Protein AF-W5SC18-F1 (afdb_monomer_lite)

Foldseek 3Di:
DVPLVVVLVVVVVVLVVVQPDADQQDALQVLLVSLQVLLVSLVVSLVSLVVCCVVPNPDPVSVVVSVCCSVVPSVVSSVVSNVSSVVSDDGDGNNPDDPDDPVQDPDPDPVSPPDD

pLDDT: mean 78.05, std 14.37, range [41.81, 95.0]

InterPro domains:
  IPR000680 Borrelia lipoprotein [PF00921] (5-96)

Sequence (116 aa):
MGKGFLDVFTSLSDMVSGAFGIKADTKKSDIGKYFTDIETTMNTVKKKLQEEVTKNGNYSKLKTVVDKFITNTLDKIAEGAKTAASGATGDDKIGGAPYCWSDCCTGRNSKCQRTC

Structure (mmCIF, N/CA/C/O backbone):
data_AF-W5SC18-F1
#
_entry.id   AF-W5SC18-F1
#
loop_
_atom_site.group_PDB
_atom_site.id
_atom_site.type_symbol
_atom_site.label_atom_id
_atom_site.label_alt_id
_atom_site.label_comp_id
_atom_site.label_asym_id
_atom_site.label_entity_id
_atom_site.label_seq_id
_atom_site.pdbx_PDB_ins_code
_atom_site.Cartn_x
_atom_site.Cartn_y
_atom_site.Cartn_z
_atom_site.occupancy
_atom_site.B_iso_or_equiv
_atom_site.auth_seq_id
_atom_site.auth_comp_id
_atom_site.auth_asym_id
_atom_site.auth_atom_id
_atom_site.pdbx_PDB_model_num
ATOM 1 N N . MET A 1 1 ? -24.004 4.461 12.286 1.00 60.41 1 MET A N 1
ATOM 2 C CA . MET A 1 1 ? -22.778 3.631 12.337 1.00 60.41 1 MET A CA 1
ATOM 3 C C . MET A 1 1 ? -22.237 3.225 10.960 1.00 60.41 1 MET A C 1
ATOM 5 O O . MET A 1 1 ? -21.029 3.103 10.847 1.00 60.41 1 MET A O 1
ATOM 9 N N . GLY A 1 2 ? -23.059 3.050 9.911 1.00 68.44 2 GLY A N 1
ATOM 10 C CA . GLY A 1 2 ? -22.577 2.521 8.618 1.00 68.44 2 GLY A CA 1
ATOM 11 C C . GLY A 1 2 ? -21.957 3.517 7.626 1.00 68.44 2 GLY A C 1
ATOM 12 O O . GLY A 1 2 ? -21.159 3.101 6.799 1.00 68.44 2 GLY A O 1
ATOM 13 N N . LYS A 1 3 ? -22.283 4.818 7.694 1.00 80.06 3 LYS A N 1
ATOM 14 C CA . LYS A 1 3 ? -21.884 5.778 6.646 1.00 80.06 3 LYS A CA 1
ATOM 15 C C . LYS A 1 3 ? -20.366 5.998 6.559 1.00 80.06 3 LYS A C 1
ATOM 17 O O . LYS A 1 3 ? -19.829 5.958 5.465 1.00 80.06 3 LYS A O 1
ATOM 22 N N . GLY A 1 4 ? -19.675 6.144 7.695 1.00 81.31 4 GLY A N 1
ATOM 23 C CA . GLY A 1 4 ? -18.216 6.323 7.716 1.00 81.31 4 GLY A CA 1
ATOM 24 C C . GLY A 1 4 ? -17.452 5.103 7.190 1.00 81.31 4 GLY A C 1
ATOM 25 O O . GLY A 1 4 ? -16.541 5.244 6.383 1.00 81.31 4 GLY A O 1
ATOM 26 N N . PHE A 1 5 ? -17.887 3.891 7.553 1.00 81.12 5 PHE A N 1
ATOM 27 C CA . PHE A 1 5 ? -17.324 2.654 7.000 1.00 81.12 5 PHE A CA 1
ATOM 28 C C . PHE A 1 5 ? -17.560 2.528 5.490 1.00 81.12 5 PHE A C 1
ATOM 30 O O . PHE A 1 5 ? -16.648 2.144 4.762 1.00 81.12 5 PHE A O 1
ATOM 37 N N . LEU A 1 6 ? -18.761 2.860 5.013 1.00 86.56 6 LEU A N 1
ATOM 38 C CA . LEU A 1 6 ? -19.106 2.783 3.593 1.00 86.56 6 LEU A CA 1
ATOM 39 C C . LEU A 1 6 ? -18.291 3.798 2.774 1.00 86.56 6 LEU A C 1
ATOM 41 O O . LEU A 1 6 ? -17.731 3.423 1.750 1.00 86.56 6 LEU A O 1
ATOM 45 N N . ASP A 1 7 ? -18.106 5.022 3.282 1.00 86.44 7 ASP A N 1
ATOM 46 C CA . ASP A 1 7 ? -17.268 6.052 2.648 1.00 86.44 7 ASP A CA 1
ATOM 47 C C . ASP A 1 7 ? -15.796 5.586 2.496 1.00 86.44 7 ASP A C 1
ATOM 49 O O . ASP A 1 7 ? -15.146 5.865 1.482 1.00 86.44 7 ASP A O 1
ATOM 53 N N . VAL A 1 8 ? -15.267 4.822 3.463 1.00 83.19 8 VAL A N 1
ATOM 54 C CA . VAL A 1 8 ? -13.921 4.220 3.380 1.00 83.19 8 VAL A CA 1
ATOM 55 C C . VAL A 1 8 ? -13.841 3.141 2.294 1.00 83.19 8 VAL A C 1
ATOM 57 O O . VAL A 1 8 ? -12.871 3.119 1.535 1.00 83.19 8 VAL A O 1
ATOM 60 N N . PHE A 1 9 ? -14.846 2.268 2.193 1.00 84.62 9 PHE A N 1
ATOM 61 C CA . PHE A 1 9 ? -14.881 1.213 1.174 1.00 84.62 9 PHE A CA 1
ATOM 62 C C . PHE A 1 9 ? -15.073 1.766 -0.242 1.00 84.62 9 PHE A C 1
ATOM 64 O O . PHE A 1 9 ? -14.391 1.306 -1.154 1.00 84.62 9 PHE A O 1
ATOM 71 N N . THR A 1 10 ? -15.920 2.781 -0.424 1.00 86.12 10 THR A N 1
ATOM 72 C CA . THR A 1 10 ? -16.089 3.456 -1.721 1.00 86.12 10 THR A CA 1
ATOM 73 C C . THR A 1 10 ? -14.791 4.134 -2.167 1.00 86.12 10 THR A C 1
ATOM 75 O O . THR A 1 10 ? -14.363 3.977 -3.306 1.00 86.12 10 THR A O 1
ATOM 78 N N . SER A 1 11 ? -14.091 4.809 -1.244 1.00 80.44 11 SER A N 1
ATOM 79 C CA . SER A 1 11 ? -12.787 5.423 -1.549 1.00 80.44 11 SER A CA 1
ATOM 80 C C . SER A 1 11 ? -11.754 4.386 -2.008 1.00 80.44 11 SER A C 1
ATOM 82 O O . SER A 1 11 ? -10.934 4.656 -2.882 1.00 80.44 11 SER A O 1
ATOM 84 N N . LEU A 1 12 ? -11.785 3.191 -1.408 1.00 81.88 12 LEU A N 1
ATOM 85 C CA . LEU A 1 12 ? -10.919 2.082 -1.795 1.00 81.88 12 LEU A CA 1
ATOM 86 C C . LEU A 1 12 ? -11.285 1.540 -3.187 1.00 81.88 12 LEU A C 1
ATOM 88 O O . LEU A 1 12 ? -10.386 1.331 -4.001 1.00 81.88 12 LEU A O 1
ATOM 92 N N . SER A 1 13 ? -12.573 1.323 -3.478 1.00 82.31 13 SER A N 1
ATOM 93 C CA . SER A 1 13 ? -13.015 0.780 -4.771 1.00 82.31 13 SER A CA 1
ATOM 94 C C . SER A 1 13 ? -12.707 1.709 -5.940 1.00 82.31 13 SER A C 1
ATOM 96 O O . SER A 1 13 ? -12.230 1.238 -6.974 1.00 82.31 13 SER A O 1
ATOM 98 N N . ASP A 1 14 ? -12.912 3.016 -5.766 1.00 81.00 14 ASP A N 1
ATOM 99 C CA . ASP A 1 14 ? -12.642 4.002 -6.815 1.00 81.00 14 ASP A CA 1
ATOM 100 C C . ASP A 1 14 ? -11.158 3.981 -7.203 1.00 81.00 14 ASP A C 1
ATOM 102 O O . ASP A 1 14 ? -10.816 3.950 -8.387 1.00 81.00 14 ASP A O 1
ATOM 106 N N . MET A 1 15 ? -10.262 3.866 -6.219 1.00 72.62 15 MET A N 1
ATOM 107 C CA . MET A 1 15 ? -8.829 3.789 -6.489 1.00 72.62 15 MET A CA 1
ATOM 108 C C . MET A 1 15 ? -8.416 2.478 -7.177 1.00 72.62 15 MET A C 1
ATOM 110 O O . MET A 1 15 ? -7.627 2.508 -8.119 1.00 72.62 15 MET A O 1
ATOM 114 N N . VAL A 1 16 ? -8.955 1.330 -6.746 1.00 73.38 16 VAL A N 1
ATOM 115 C CA . VAL A 1 16 ? -8.663 0.023 -7.374 1.00 73.38 16 VAL A CA 1
ATOM 116 C C . VAL A 1 16 ? -9.168 -0.033 -8.823 1.00 73.38 16 VAL A C 1
ATOM 118 O O . VAL A 1 16 ? -8.622 -0.768 -9.644 1.00 73.38 16 VAL A O 1
ATOM 121 N N . SER A 1 17 ? -10.185 0.758 -9.168 1.00 71.06 17 SER A N 1
ATOM 122 C CA . SER A 1 17 ? -10.697 0.837 -10.538 1.00 71.06 17 SER A CA 1
ATOM 123 C C . SER A 1 17 ? -9.848 1.723 -11.464 1.00 71.06 17 SER A C 1
ATOM 125 O O . SER A 1 17 ? -9.691 1.398 -12.639 1.00 71.06 17 SER A O 1
ATOM 127 N N . GLY A 1 18 ? -9.204 2.776 -10.944 1.00 67.12 18 GLY A N 1
ATOM 128 C CA . GLY A 1 18 ? -8.329 3.685 -11.712 1.00 67.12 18 GLY A CA 1
ATOM 129 C C . GLY A 1 18 ? -6.981 3.089 -12.149 1.00 67.12 18 GLY A C 1
ATOM 130 O O . GLY A 1 18 ? -6.124 3.779 -12.691 1.00 67.12 18 GLY A O 1
ATOM 131 N N . ALA A 1 19 ? -6.791 1.803 -11.889 1.00 62.09 19 ALA A N 1
ATOM 132 C CA . ALA A 1 19 ? -5.506 1.155 -11.691 1.00 62.09 19 ALA A CA 1
ATOM 133 C C . ALA A 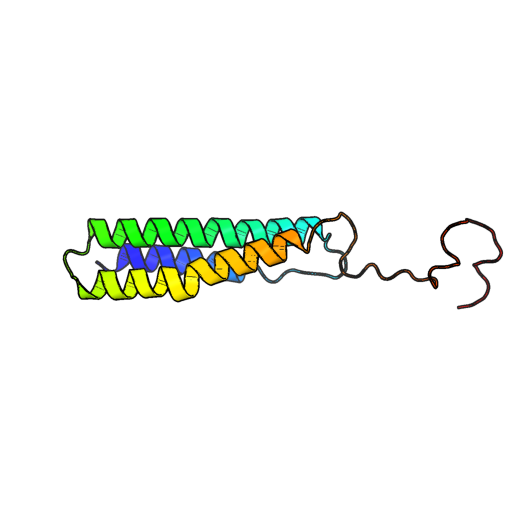1 19 ? -5.072 0.267 -12.882 1.00 62.09 19 ALA A C 1
ATOM 135 O O . ALA A 1 19 ? -3.898 -0.065 -13.056 1.00 62.09 19 ALA A O 1
ATOM 136 N N . PHE A 1 20 ? -6.017 -0.085 -13.758 1.00 61.19 20 PHE A N 1
ATOM 137 C CA . PHE A 1 20 ? -5.797 -0.952 -14.917 1.00 61.19 20 PHE A CA 1
ATOM 138 C C . PHE A 1 20 ? -5.556 -0.135 -16.197 1.00 61.19 20 PHE A C 1
ATOM 140 O O . PHE A 1 20 ? -6.452 0.051 -17.016 1.00 61.19 20 PHE A O 1
ATOM 147 N N . GLY A 1 21 ? -4.326 0.360 -16.374 1.00 67.69 21 GLY A N 1
ATOM 148 C CA . GLY A 1 21 ? -3.927 1.160 -17.546 1.00 67.69 21 GLY A CA 1
ATOM 149 C C . GLY A 1 21 ? -2.517 0.888 -18.085 1.00 67.69 21 GLY A C 1
ATOM 150 O O . GLY A 1 21 ? -2.003 1.689 -18.865 1.00 67.69 21 GLY A O 1
ATOM 151 N N . ILE A 1 22 ? -1.871 -0.208 -17.671 1.00 74.31 22 ILE A N 1
ATOM 152 C CA . ILE A 1 22 ? -0.482 -0.517 -18.046 1.00 74.31 22 ILE A CA 1
ATOM 153 C C . ILE A 1 22 ? -0.416 -0.923 -19.527 1.00 74.31 22 ILE A C 1
ATOM 155 O O . ILE A 1 22 ? -1.030 -1.908 -19.938 1.00 74.31 22 ILE A O 1
ATOM 159 N N . LYS A 1 23 ? 0.349 -0.173 -20.328 1.00 77.12 23 LYS A N 1
ATOM 160 C CA . LYS A 1 23 ? 0.652 -0.468 -21.739 1.00 77.12 23 LYS A CA 1
ATOM 161 C C . LYS A 1 23 ? 2.144 -0.777 -21.888 1.00 77.12 23 LYS A C 1
ATOM 163 O O . LYS A 1 23 ? 2.945 -0.426 -21.029 1.00 77.12 23 LYS A O 1
ATOM 168 N N . ALA A 1 24 ? 2.540 -1.389 -23.004 1.00 76.00 24 ALA A N 1
ATOM 169 C CA . ALA A 1 24 ? 3.948 -1.698 -23.281 1.00 76.00 24 ALA A CA 1
ATOM 170 C C . ALA A 1 24 ? 4.855 -0.450 -23.267 1.00 76.00 24 ALA A C 1
ATOM 172 O O . ALA A 1 24 ? 6.019 -0.542 -22.883 1.00 76.00 24 ALA A O 1
ATOM 173 N N . ASP A 1 25 ? 4.307 0.710 -23.643 1.00 78.06 25 ASP A N 1
ATOM 174 C CA . ASP A 1 25 ? 5.002 2.000 -23.653 1.00 78.06 25 ASP A CA 1
ATOM 175 C C . ASP A 1 25 ? 5.079 2.698 -22.289 1.00 78.06 25 ASP A C 1
ATOM 177 O O . ASP A 1 25 ? 5.750 3.724 -22.177 1.00 78.06 25 ASP A O 1
ATOM 181 N N . THR A 1 26 ? 4.404 2.174 -21.261 1.00 82.81 26 THR A N 1
ATOM 182 C CA . THR A 1 26 ? 4.459 2.732 -19.908 1.00 82.81 26 THR A CA 1
ATOM 183 C C . THR A 1 26 ? 5.870 2.568 -19.344 1.00 82.81 26 THR A C 1
ATOM 185 O O . THR A 1 26 ? 6.479 1.497 -19.466 1.00 82.81 26 THR A O 1
ATOM 188 N N . LYS A 1 27 ? 6.402 3.630 -18.732 1.00 84.94 27 LYS A N 1
ATOM 189 C CA . LYS A 1 27 ? 7.713 3.586 -18.082 1.00 84.94 27 LYS A CA 1
ATOM 190 C C . LYS A 1 27 ? 7.638 2.751 -16.810 1.00 84.94 27 LYS A C 1
ATOM 192 O O . LYS A 1 27 ? 6.639 2.795 -16.091 1.00 84.94 27 LYS A O 1
ATOM 197 N N . LYS A 1 28 ? 8.718 2.037 -16.491 1.00 84.00 28 LYS A N 1
ATOM 198 C CA . LYS A 1 28 ? 8.852 1.324 -15.211 1.00 84.00 28 LYS A CA 1
ATOM 199 C C . LYS A 1 28 ? 8.632 2.268 -14.021 1.00 84.00 28 LYS A C 1
ATOM 201 O O . LYS A 1 28 ? 7.880 1.916 -13.121 1.00 84.00 28 LYS A O 1
ATOM 206 N N . SER A 1 29 ? 9.167 3.487 -14.069 1.00 85.00 29 SER A N 1
ATOM 207 C CA . SER A 1 29 ? 8.997 4.508 -13.028 1.00 85.00 29 SER A CA 1
ATOM 208 C C . SER A 1 29 ? 7.537 4.904 -12.778 1.00 85.00 29 SER A C 1
ATOM 210 O O . SER A 1 29 ? 7.144 5.064 -11.622 1.00 85.00 29 SER A O 1
ATOM 212 N N . ASP A 1 30 ? 6.706 4.983 -13.821 1.00 87.06 30 ASP A N 1
ATOM 213 C CA . ASP A 1 30 ? 5.269 5.262 -13.678 1.00 87.06 30 ASP A CA 1
ATOM 214 C C . ASP A 1 30 ? 4.546 4.114 -12.951 1.00 87.06 30 ASP A C 1
ATOM 216 O O . ASP A 1 30 ? 3.646 4.341 -12.142 1.00 87.06 30 ASP A O 1
ATOM 220 N N . ILE A 1 31 ? 4.984 2.875 -13.178 1.00 85.69 31 ILE A N 1
ATOM 221 C CA . ILE A 1 31 ? 4.449 1.682 -12.508 1.00 85.69 31 ILE A CA 1
ATOM 222 C C . ILE A 1 31 ? 4.936 1.596 -11.063 1.00 85.69 31 ILE A C 1
ATOM 224 O O . ILE A 1 31 ? 4.158 1.263 -10.170 1.00 85.69 31 ILE A O 1
ATOM 228 N N . GLY A 1 32 ? 6.197 1.949 -10.808 1.00 88.50 32 GLY A N 1
ATOM 229 C CA . GLY A 1 32 ? 6.725 2.071 -9.453 1.00 88.50 32 GLY A CA 1
ATOM 230 C C . GLY A 1 32 ? 5.948 3.098 -8.629 1.00 88.50 32 GLY A C 1
ATOM 231 O O . GLY A 1 32 ? 5.573 2.831 -7.484 1.00 88.50 32 GLY A O 1
ATOM 232 N N . LYS A 1 33 ? 5.620 4.242 -9.238 1.00 87.88 33 LYS A N 1
ATOM 233 C CA . LYS A 1 33 ? 4.786 5.279 -8.621 1.00 87.88 33 LYS A CA 1
ATOM 234 C C . LYS A 1 33 ? 3.372 4.776 -8.334 1.00 87.88 33 LYS A C 1
ATOM 236 O O . LYS A 1 33 ? 2.891 4.923 -7.218 1.00 87.88 33 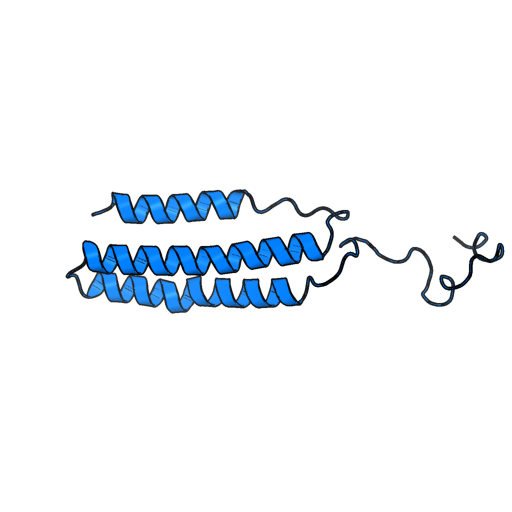LYS A O 1
ATOM 241 N N . TYR A 1 34 ? 2.767 4.079 -9.288 1.00 86.94 34 TYR A N 1
ATOM 242 C CA . TYR A 1 34 ? 1.457 3.458 -9.117 1.00 86.94 34 TYR A CA 1
ATOM 243 C C . TYR A 1 34 ? 1.401 2.482 -7.923 1.00 86.94 34 TYR A C 1
ATOM 245 O O . TYR A 1 34 ? 0.493 2.553 -7.095 1.00 86.94 34 TYR A O 1
ATOM 253 N N . PHE A 1 35 ? 2.398 1.607 -7.769 1.00 88.44 35 PHE A N 1
ATOM 254 C CA . PHE A 1 35 ? 2.468 0.719 -6.605 1.00 88.44 35 PHE A CA 1
ATOM 255 C C . PHE A 1 35 ? 2.732 1.473 -5.289 1.00 88.44 35 PHE A C 1
ATOM 257 O O . PHE A 1 35 ? 2.214 1.087 -4.241 1.00 88.44 35 PHE A O 1
ATOM 264 N N . THR A 1 36 ? 3.462 2.587 -5.336 1.00 90.00 36 THR A N 1
ATOM 265 C CA . THR A 1 36 ? 3.663 3.467 -4.170 1.00 90.00 36 THR A CA 1
ATOM 266 C C . THR A 1 36 ? 2.352 4.141 -3.736 1.00 90.00 36 THR A C 1
ATOM 268 O O . THR A 1 36 ? 2.067 4.269 -2.540 1.00 90.00 36 THR A O 1
ATOM 271 N N . ASP A 1 37 ? 1.507 4.521 -4.695 1.00 88.31 37 ASP A N 1
ATOM 272 C CA . ASP A 1 37 ? 0.184 5.090 -4.428 1.00 88.31 37 ASP A CA 1
ATOM 273 C C . ASP A 1 37 ? -0.759 4.047 -3.794 1.00 88.31 37 ASP A C 1
ATOM 275 O O . ASP A 1 37 ? -1.518 4.370 -2.871 1.00 88.31 37 ASP A O 1
ATOM 279 N N . ILE 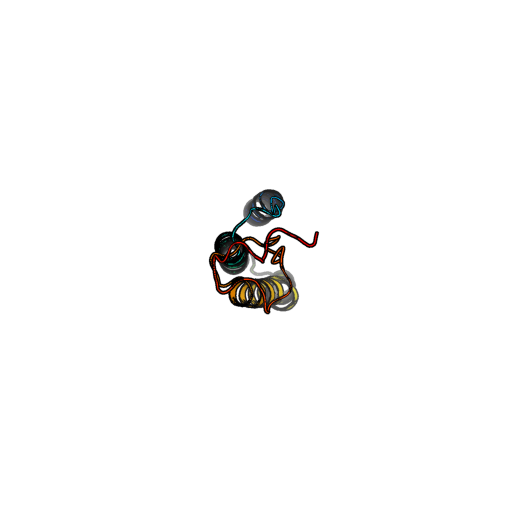A 1 38 ? -0.662 2.774 -4.206 1.00 87.94 38 ILE A N 1
ATOM 280 C CA . ILE A 1 38 ? -1.382 1.663 -3.559 1.00 87.94 38 ILE A CA 1
ATOM 281 C C . ILE A 1 38 ? -0.958 1.520 -2.092 1.00 87.94 38 ILE A C 1
ATOM 283 O O . ILE A 1 38 ? -1.829 1.474 -1.218 1.00 87.94 38 ILE A O 1
ATOM 287 N N . GLU A 1 39 ? 0.349 1.472 -1.805 1.00 90.12 39 GLU A N 1
ATOM 288 C CA . GLU A 1 39 ? 0.872 1.396 -0.429 1.00 90.12 39 GLU A CA 1
ATOM 289 C C . GLU A 1 39 ? 0.320 2.548 0.428 1.00 90.12 39 GLU A C 1
ATOM 291 O O . GLU A 1 39 ? -0.230 2.336 1.516 1.00 90.12 39 GLU A O 1
ATOM 296 N N . THR A 1 40 ? 0.414 3.774 -0.089 1.00 90.19 40 THR A N 1
ATOM 297 C CA . THR A 1 40 ? -0.044 4.993 0.593 1.00 90.19 40 THR A CA 1
ATOM 298 C C . THR A 1 40 ? -1.533 4.930 0.927 1.00 90.19 40 THR A C 1
ATOM 300 O O . THR A 1 40 ? -1.963 5.297 2.030 1.00 90.19 40 THR A O 1
ATOM 303 N N . THR A 1 41 ? -2.343 4.416 0.009 1.00 87.19 41 THR A N 1
ATOM 304 C CA . THR A 1 41 ? -3.783 4.314 0.233 1.00 87.19 41 THR A CA 1
ATOM 305 C C . THR A 1 41 ? -4.152 3.201 1.195 1.00 87.19 41 THR A C 1
ATOM 307 O O . THR A 1 41 ? -5.013 3.433 2.045 1.00 87.19 41 THR A O 1
ATOM 310 N N . MET A 1 42 ? -3.494 2.037 1.155 1.00 88.38 42 MET A N 1
ATOM 311 C CA . MET A 1 42 ? -3.729 0.993 2.163 1.00 88.38 42 MET A CA 1
ATOM 312 C C . MET A 1 42 ? -3.457 1.522 3.577 1.00 88.38 42 MET A C 1
ATOM 314 O O . MET A 1 42 ? -4.263 1.310 4.487 1.00 88.38 42 MET A O 1
ATOM 318 N N . ASN A 1 43 ? -2.387 2.304 3.745 1.00 90.44 43 ASN A N 1
ATOM 319 C CA . ASN A 1 43 ? -2.067 2.970 5.008 1.00 90.44 43 ASN A CA 1
ATOM 320 C C . ASN A 1 43 ? -3.128 4.010 5.412 1.00 90.44 43 ASN A C 1
ATOM 322 O O . ASN A 1 43 ? -3.514 4.101 6.581 1.00 90.44 43 ASN A O 1
ATOM 326 N N . THR A 1 44 ? -3.657 4.762 4.445 1.00 89.88 44 THR A N 1
ATOM 327 C CA . THR A 1 44 ? -4.728 5.742 4.684 1.00 89.88 44 THR A CA 1
ATOM 328 C C . THR A 1 44 ? -6.036 5.062 5.099 1.00 89.88 44 THR A C 1
ATOM 330 O O . THR A 1 44 ? -6.678 5.489 6.060 1.00 89.88 44 THR A O 1
ATOM 333 N N . VAL A 1 45 ? -6.425 3.979 4.423 1.00 89.19 45 VAL A N 1
ATOM 334 C CA . VAL A 1 45 ? -7.621 3.181 4.738 1.00 89.19 45 VAL A CA 1
ATOM 335 C C . VAL A 1 45 ? -7.491 2.537 6.117 1.00 89.19 45 VAL A C 1
ATOM 337 O O . VAL A 1 45 ? -8.427 2.625 6.912 1.00 89.19 45 VAL A O 1
ATOM 340 N N . LYS A 1 46 ? -6.319 1.977 6.444 1.00 90.31 46 LYS A N 1
ATOM 341 C CA . LYS A 1 46 ? -5.997 1.456 7.781 1.00 90.31 46 LYS A CA 1
ATOM 342 C C . LYS A 1 46 ? -6.240 2.506 8.864 1.00 90.31 46 LYS A C 1
ATOM 344 O O . LYS A 1 46 ? -6.964 2.234 9.822 1.00 90.31 46 LYS A O 1
ATOM 349 N N . LYS A 1 47 ? -5.702 3.717 8.687 1.00 90.38 47 LYS A N 1
ATOM 350 C CA . LYS A 1 47 ? -5.888 4.819 9.640 1.00 90.38 47 LYS A CA 1
ATOM 351 C C . LYS A 1 47 ? -7.365 5.202 9.787 1.00 90.38 47 LYS A C 1
ATOM 353 O O . LYS A 1 47 ? -7.860 5.289 10.908 1.00 90.38 47 LYS A O 1
ATOM 358 N N . LYS A 1 48 ? -8.093 5.361 8.675 1.00 88.81 48 LYS A N 1
ATOM 359 C CA . LYS A 1 48 ? -9.529 5.696 8.699 1.00 88.81 48 LYS A CA 1
ATOM 360 C C . LYS A 1 48 ? -10.368 4.618 9.393 1.00 88.81 48 LYS A C 1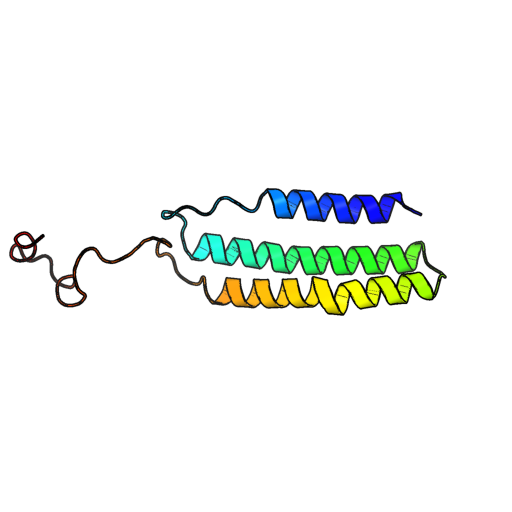
ATOM 362 O O . LYS A 1 48 ? -11.226 4.952 10.200 1.00 88.81 48 LYS A O 1
ATOM 367 N N . LEU A 1 49 ? -10.099 3.336 9.142 1.00 87.94 49 LEU A N 1
ATOM 368 C CA . LEU A 1 49 ? -10.776 2.223 9.820 1.00 87.94 49 LEU A CA 1
ATOM 369 C C . LEU A 1 49 ? -10.558 2.258 11.337 1.00 87.94 49 LEU A C 1
ATOM 371 O O . LEU A 1 49 ? -11.510 2.089 12.096 1.00 87.94 49 LEU A O 1
ATOM 375 N N . GLN A 1 50 ? -9.327 2.512 11.786 1.00 86.88 50 GLN A N 1
ATOM 376 C CA . GLN A 1 50 ? -9.011 2.626 13.214 1.00 86.88 50 GLN A CA 1
ATOM 377 C C . GLN A 1 50 ? -9.710 3.827 13.866 1.00 86.88 50 GLN A C 1
ATOM 379 O O . GLN A 1 50 ? -10.232 3.712 14.980 1.00 86.88 50 GLN A O 1
ATOM 384 N N . GLU A 1 51 ? -9.770 4.965 13.172 1.00 87.06 51 GLU A N 1
ATOM 385 C CA . GLU A 1 51 ? -10.512 6.142 13.629 1.00 87.06 51 GLU A CA 1
ATOM 386 C C . GLU A 1 51 ? -12.015 5.859 13.741 1.00 87.06 51 GLU A C 1
ATOM 388 O O . GLU A 1 51 ? -12.618 6.190 14.761 1.00 87.06 51 GLU A O 1
ATOM 393 N N . GLU A 1 52 ? -12.618 5.209 12.744 1.00 83.12 52 GLU A N 1
ATOM 394 C CA . GLU A 1 52 ? -14.043 4.859 12.763 1.00 83.12 52 GLU A CA 1
ATOM 395 C C . GLU A 1 52 ? -14.376 3.850 13.870 1.00 83.12 52 GLU A C 1
ATOM 397 O O . GLU A 1 52 ? -15.387 4.005 14.557 1.00 83.12 52 GLU A O 1
ATOM 402 N N . VAL A 1 53 ? -13.514 2.855 14.114 1.00 83.38 53 VAL A N 1
ATOM 403 C CA . VAL A 1 53 ? -13.666 1.935 15.257 1.00 83.38 53 VAL A CA 1
ATOM 404 C C . VAL A 1 53 ? -13.591 2.690 16.582 1.00 83.38 53 VAL A C 1
ATOM 406 O O . VAL A 1 53 ? -14.385 2.418 17.476 1.00 83.38 53 VAL A O 1
ATOM 409 N N . THR A 1 54 ? -12.690 3.663 16.710 1.00 82.31 54 THR A N 1
ATOM 410 C CA . THR A 1 54 ? -12.537 4.446 17.947 1.00 82.31 54 THR A CA 1
ATOM 411 C C . THR A 1 54 ? -13.721 5.393 18.175 1.00 82.31 54 THR A C 1
ATOM 413 O O . THR A 1 54 ? -14.182 5.534 19.305 1.00 82.31 54 THR A O 1
ATOM 416 N N . LYS A 1 55 ? -14.250 6.012 17.109 1.00 79.44 55 LYS A N 1
ATOM 417 C CA . LYS A 1 55 ? -15.386 6.952 17.165 1.00 79.44 55 LYS A CA 1
ATOM 418 C C . LYS A 1 55 ? -16.735 6.256 17.376 1.00 79.44 55 LYS A C 1
ATOM 420 O O . LYS A 1 55 ? -17.565 6.766 18.121 1.00 79.44 55 LYS A O 1
ATOM 425 N N . ASN A 1 56 ? -16.965 5.108 16.730 1.00 70.62 56 ASN A N 1
ATOM 426 C CA . ASN A 1 56 ? -18.270 4.429 16.722 1.00 70.62 56 ASN A CA 1
ATOM 427 C C . ASN A 1 56 ? -18.318 3.126 17.536 1.00 70.62 56 ASN A C 1
ATOM 429 O O . ASN A 1 56 ? -19.401 2.569 17.720 1.00 70.62 56 ASN A O 1
ATOM 433 N N . GLY A 1 57 ? -17.184 2.576 17.964 1.00 61.91 57 GLY A N 1
ATOM 434 C CA . GLY A 1 57 ? -17.090 1.175 18.362 1.00 61.91 57 GLY A CA 1
ATOM 435 C C . GLY A 1 57 ? -16.609 0.965 19.788 1.00 61.91 57 GLY A C 1
ATOM 436 O O . GLY A 1 57 ? -15.458 0.611 20.003 1.00 61.91 57 GLY A O 1
ATOM 437 N N . ASN A 1 58 ? -17.530 0.995 20.754 1.00 61.31 58 ASN A N 1
ATOM 438 C CA . ASN A 1 58 ? -17.328 0.313 22.040 1.00 61.31 58 ASN A CA 1
ATOM 439 C C . ASN A 1 58 ? -17.758 -1.174 21.969 1.00 61.31 58 ASN A C 1
ATOM 441 O O . ASN A 1 58 ? -18.300 -1.732 22.918 1.00 61.31 58 ASN A O 1
ATOM 445 N N . TYR A 1 59 ? -17.571 -1.820 20.809 1.00 66.75 59 TYR A N 1
ATOM 446 C CA . TYR A 1 59 ? -17.952 -3.212 20.555 1.00 66.75 59 TYR A CA 1
ATOM 447 C C . TYR A 1 59 ? -16.705 -4.047 20.268 1.00 66.75 59 TYR A C 1
ATOM 449 O O . TYR A 1 59 ? -16.165 -4.031 19.162 1.00 66.75 59 TYR A O 1
ATOM 457 N N . SER A 1 60 ? -16.280 -4.821 21.268 1.00 74.81 60 SER A N 1
ATOM 458 C CA . SER A 1 60 ? -15.085 -5.680 21.228 1.00 74.81 60 SER A CA 1
ATOM 459 C C . SER A 1 60 ? -14.969 -6.525 19.943 1.00 74.81 60 SER A C 1
ATOM 461 O O . SER A 1 60 ? -13.898 -6.589 19.348 1.00 74.81 60 SER A O 1
ATOM 463 N N . LYS A 1 61 ? -16.084 -7.077 19.438 1.00 80.31 61 LYS A N 1
ATOM 464 C CA . LYS A 1 61 ? -16.110 -7.905 18.215 1.00 80.31 61 LYS A CA 1
ATOM 465 C C . LYS A 1 61 ? -15.730 -7.140 16.941 1.00 80.31 61 LYS A C 1
ATOM 467 O O . LYS A 1 61 ? -15.034 -7.687 16.092 1.00 80.31 61 LYS A O 1
ATOM 472 N N . LEU A 1 62 ? -16.176 -5.890 16.798 1.00 82.19 62 LEU A N 1
ATOM 473 C CA . LEU A 1 62 ? -15.884 -5.063 15.620 1.00 82.19 62 LEU A CA 1
ATOM 474 C C . LEU A 1 62 ? -14.402 -4.706 15.557 1.00 82.19 62 LEU A C 1
ATOM 476 O O . LEU A 1 62 ? -13.795 -4.807 14.494 1.00 82.19 62 LEU A O 1
ATOM 480 N N . LYS A 1 63 ? -13.811 -4.371 16.707 1.00 83.44 63 LYS A N 1
ATOM 481 C CA . LYS A 1 63 ? -12.376 -4.108 16.814 1.00 83.44 63 LYS A CA 1
ATOM 482 C C . LYS A 1 63 ? -11.555 -5.315 16.364 1.00 83.44 63 LYS A C 1
ATOM 484 O O . LYS A 1 63 ? -10.704 -5.171 15.498 1.00 83.44 63 LYS A O 1
ATOM 489 N N . THR A 1 64 ? -11.881 -6.515 16.850 1.00 88.25 64 THR A N 1
ATOM 490 C CA . THR A 1 64 ? -11.181 -7.743 16.440 1.00 88.25 64 THR A CA 1
ATOM 491 C C . THR A 1 64 ? -11.281 -8.009 14.937 1.00 88.25 64 THR A C 1
ATOM 493 O O . THR A 1 64 ? -10.294 -8.407 14.325 1.00 88.25 64 THR A O 1
ATOM 496 N N . VAL A 1 65 ? -12.451 -7.795 14.324 1.00 89.06 65 VAL A N 1
ATOM 497 C CA . VAL A 1 65 ? -12.627 -7.991 12.873 1.00 89.06 65 VAL A CA 1
ATOM 498 C C . VAL A 1 65 ? -11.819 -6.967 12.076 1.00 89.06 65 VAL A C 1
ATOM 500 O O . VAL A 1 65 ? -11.153 -7.347 11.115 1.00 89.06 65 VAL A O 1
ATOM 503 N N . VAL A 1 66 ? -11.838 -5.696 12.486 1.00 88.56 66 VAL A N 1
ATOM 504 C CA . VAL A 1 66 ? -11.087 -4.627 11.813 1.00 88.56 66 VAL A CA 1
ATOM 505 C C . VAL A 1 66 ? -9.582 -4.822 11.970 1.00 88.56 66 VAL A C 1
ATOM 507 O O . VAL A 1 66 ? -8.871 -4.762 10.972 1.00 88.56 66 VAL A O 1
ATOM 510 N N . ASP A 1 67 ? -9.098 -5.151 13.166 1.00 89.62 67 ASP A N 1
ATOM 511 C CA . ASP A 1 67 ? -7.681 -5.454 13.397 1.00 89.62 67 ASP A CA 1
ATOM 512 C C . ASP A 1 67 ? -7.242 -6.661 12.555 1.00 89.62 67 ASP A C 1
ATOM 514 O O . ASP A 1 67 ? -6.216 -6.618 11.875 1.00 89.62 67 ASP A O 1
ATOM 518 N N . LYS A 1 68 ? -8.065 -7.719 12.502 1.00 93.31 68 LYS A N 1
ATOM 519 C CA . LYS A 1 68 ? -7.791 -8.896 11.668 1.00 93.31 68 LYS A CA 1
ATOM 520 C C . LYS A 1 68 ? -7.741 -8.547 10.179 1.00 93.31 68 LYS A C 1
ATOM 522 O O . LYS A 1 68 ? -6.894 -9.099 9.477 1.00 93.31 68 LYS A O 1
ATOM 527 N N . PHE A 1 69 ? -8.628 -7.675 9.704 1.00 90.88 69 PHE A N 1
ATOM 528 C CA . PHE A 1 69 ? -8.649 -7.204 8.318 1.00 90.88 69 PHE A CA 1
ATOM 529 C C . PHE A 1 69 ? -7.422 -6.344 7.991 1.00 90.88 69 PHE A C 1
ATOM 531 O O . PHE A 1 69 ? -6.788 -6.540 6.955 1.00 90.88 69 PHE A O 1
ATOM 538 N N . ILE A 1 70 ? -7.027 -5.452 8.899 1.00 92.00 70 ILE A N 1
ATOM 539 C CA . ILE A 1 70 ? -5.820 -4.636 8.752 1.00 92.00 70 ILE A CA 1
ATOM 540 C C . ILE A 1 70 ? -4.588 -5.539 8.630 1.00 92.00 70 ILE A C 1
ATOM 542 O O . ILE A 1 70 ? -3.906 -5.499 7.610 1.00 92.00 70 ILE A O 1
ATOM 546 N N . THR A 1 71 ? -4.343 -6.407 9.613 1.00 94.12 71 THR A N 1
ATOM 547 C CA . THR A 1 71 ? -3.101 -7.193 9.675 1.00 94.12 71 THR A CA 1
ATOM 548 C C . THR A 1 71 ? -3.025 -8.287 8.611 1.00 94.12 71 THR A C 1
ATOM 550 O O . THR A 1 71 ? -1.957 -8.551 8.065 1.00 94.12 71 THR A O 1
ATOM 553 N N . ASN A 1 72 ? -4.138 -8.952 8.285 1.00 94.31 72 ASN A N 1
ATOM 554 C CA . ASN A 1 72 ? -4.099 -10.059 7.322 1.00 94.31 72 ASN A CA 1
ATOM 555 C C . ASN A 1 72 ? -4.284 -9.628 5.870 1.00 94.31 72 ASN A C 1
ATOM 557 O O . ASN A 1 72 ? -3.972 -10.427 4.985 1.00 94.31 72 ASN A O 1
ATOM 561 N N . THR A 1 73 ? -4.809 -8.427 5.624 1.00 92.56 73 THR A N 1
ATOM 562 C CA . THR A 1 73 ? -5.159 -7.974 4.275 1.00 92.56 73 THR A CA 1
ATOM 563 C C . THR A 1 73 ? -4.476 -6.659 3.938 1.00 92.56 73 THR A C 1
ATOM 565 O O . THR A 1 73 ? -3.623 -6.657 3.057 1.00 92.56 73 THR A O 1
ATOM 568 N N . LEU A 1 74 ? -4.794 -5.559 4.630 1.00 91.44 74 LEU A N 1
ATOM 569 C CA . LEU A 1 74 ? -4.271 -4.238 4.250 1.00 91.44 74 LEU A CA 1
ATOM 570 C C . LEU A 1 74 ? -2.747 -4.148 4.381 1.00 91.44 74 LEU A C 1
ATOM 572 O O . LEU A 1 74 ? -2.096 -3.670 3.455 1.00 91.44 74 LEU A O 1
ATOM 576 N N . ASP A 1 75 ? -2.183 -4.661 5.476 1.00 93.88 75 ASP A N 1
ATOM 577 C CA . ASP A 1 75 ? -0.734 -4.656 5.705 1.00 93.88 75 ASP A CA 1
ATOM 578 C C . ASP A 1 75 ? -0.007 -5.496 4.641 1.00 93.88 75 ASP A C 1
ATOM 580 O O . ASP A 1 75 ? 0.972 -5.042 4.056 1.00 93.88 75 ASP A O 1
ATOM 584 N N . LYS A 1 76 ? -0.548 -6.668 4.278 1.00 95.00 76 LYS A N 1
ATOM 585 C CA . LYS A 1 76 ? 0.035 -7.518 3.224 1.00 95.00 76 LYS A CA 1
ATOM 586 C C . LYS A 1 76 ? -0.043 -6.890 1.834 1.00 95.00 76 LYS A C 1
ATOM 588 O O . LYS A 1 76 ? 0.868 -7.074 1.031 1.00 95.00 76 LYS A O 1
ATOM 593 N N . ILE A 1 77 ? -1.125 -6.170 1.530 1.00 91.25 77 ILE A N 1
ATOM 594 C CA . ILE A 1 77 ? -1.257 -5.451 0.256 1.00 91.25 77 ILE A CA 1
ATOM 595 C C . ILE A 1 77 ? -0.264 -4.288 0.213 1.00 91.25 77 ILE A C 1
ATOM 597 O O . ILE A 1 77 ? 0.401 -4.115 -0.804 1.00 91.25 77 ILE A O 1
ATOM 601 N N . ALA A 1 78 ? -0.126 -3.525 1.303 1.00 91.44 78 ALA A N 1
ATOM 602 C CA . ALA A 1 78 ? 0.859 -2.451 1.402 1.00 91.44 78 ALA A CA 1
ATOM 603 C C . ALA A 1 78 ? 2.291 -2.977 1.212 1.00 91.44 78 ALA A C 1
ATOM 605 O O . ALA A 1 78 ? 3.047 -2.424 0.415 1.00 91.44 78 ALA A O 1
ATOM 606 N N . GLU A 1 79 ? 2.644 -4.080 1.876 1.00 94.19 79 GLU A N 1
ATOM 607 C CA . GLU A 1 79 ? 3.948 -4.732 1.720 1.00 94.19 79 GLU A CA 1
ATOM 608 C C . GLU A 1 79 ? 4.177 -5.232 0.289 1.00 94.19 79 GLU A C 1
ATOM 610 O O . GLU A 1 79 ? 5.212 -4.935 -0.308 1.00 94.19 79 GLU A O 1
ATOM 615 N N . GLY A 1 80 ? 3.201 -5.932 -0.298 1.00 92.00 80 GLY A N 1
ATOM 616 C CA . GLY A 1 80 ? 3.293 -6.416 -1.676 1.00 92.00 80 GLY A CA 1
ATOM 617 C C . GLY A 1 80 ? 3.434 -5.280 -2.692 1.00 92.00 80 GLY A C 1
ATOM 618 O O . GLY A 1 80 ? 4.245 -5.372 -3.615 1.00 92.00 80 GLY A O 1
ATOM 619 N N . ALA A 1 81 ? 2.700 -4.183 -2.494 1.00 90.56 81 ALA A N 1
ATOM 620 C CA . ALA A 1 81 ? 2.798 -2.986 -3.319 1.00 90.56 81 ALA A CA 1
ATOM 621 C C . ALA A 1 81 ? 4.180 -2.331 -3.185 1.00 90.56 81 ALA A C 1
ATOM 623 O O . ALA A 1 81 ? 4.823 -2.048 -4.191 1.00 90.56 81 ALA A O 1
ATOM 624 N N . LYS A 1 82 ? 4.706 -2.201 -1.966 1.00 92.19 82 LYS A N 1
ATOM 625 C CA . LYS A 1 82 ? 6.063 -1.699 -1.727 1.00 92.19 82 LYS A CA 1
ATOM 626 C C . LYS A 1 82 ? 7.131 -2.546 -2.425 1.00 92.19 82 LYS A C 1
ATOM 628 O O . LYS A 1 82 ? 8.039 -2.006 -3.061 1.00 92.19 82 LYS A O 1
ATOM 633 N N . THR A 1 83 ? 7.018 -3.874 -2.355 1.00 93.19 83 THR A N 1
ATOM 634 C CA . THR A 1 83 ? 7.920 -4.785 -3.075 1.00 93.19 83 THR A CA 1
ATOM 635 C C . THR A 1 83 ? 7.818 -4.581 -4.587 1.00 93.19 83 THR A C 1
AT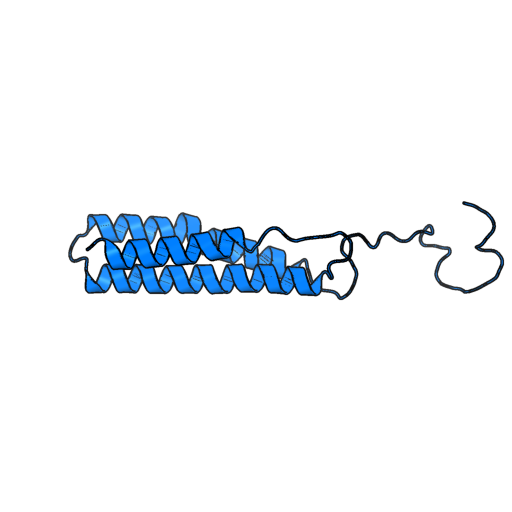OM 637 O O . THR A 1 83 ? 8.845 -4.425 -5.249 1.00 93.19 83 THR A O 1
ATOM 640 N N . ALA A 1 84 ? 6.606 -4.508 -5.139 1.00 88.12 84 ALA A N 1
ATOM 641 C CA . ALA A 1 84 ? 6.400 -4.270 -6.566 1.00 88.12 84 ALA A CA 1
ATOM 642 C C . ALA A 1 84 ? 6.952 -2.905 -7.022 1.00 88.12 84 ALA A C 1
ATOM 644 O O . ALA A 1 84 ? 7.614 -2.829 -8.058 1.00 88.12 84 ALA A O 1
ATOM 645 N N . ALA A 1 85 ? 6.770 -1.854 -6.217 1.00 89.06 85 ALA A N 1
ATOM 646 C CA . ALA A 1 85 ? 7.324 -0.527 -6.473 1.00 89.06 85 ALA A CA 1
ATOM 647 C C . ALA A 1 85 ? 8.856 -0.556 -6.559 1.00 89.06 85 ALA A C 1
ATOM 649 O O . ALA A 1 85 ? 9.438 0.018 -7.479 1.00 89.06 85 ALA A O 1
ATOM 650 N N . SER A 1 86 ? 9.510 -1.283 -5.646 1.00 89.25 86 SER A N 1
ATOM 651 C CA . SER A 1 86 ? 10.973 -1.415 -5.638 1.00 89.25 86 SER A CA 1
ATOM 652 C C . SER A 1 86 ? 11.529 -2.135 -6.876 1.00 89.25 86 SER A C 1
ATOM 654 O O . SER A 1 86 ? 12.610 -1.792 -7.358 1.00 89.25 86 SER A O 1
ATOM 656 N N . GLY A 1 87 ? 10.774 -3.090 -7.431 1.00 85.88 87 GLY A N 1
ATOM 657 C CA . GLY A 1 87 ? 11.138 -3.814 -8.653 1.00 85.88 87 GLY A CA 1
ATOM 658 C C . GLY A 1 87 ? 10.900 -3.024 -9.944 1.00 85.88 87 GLY A C 1
ATOM 659 O O . GLY A 1 87 ? 11.466 -3.355 -10.984 1.00 85.88 87 GLY A O 1
ATOM 660 N N . ALA A 1 88 ? 10.092 -1.966 -9.887 1.00 85.56 88 ALA A N 1
ATOM 661 C CA . ALA A 1 88 ? 9.759 -1.099 -11.013 1.00 85.56 88 ALA A CA 1
ATOM 662 C C . ALA A 1 88 ? 10.595 0.196 -10.999 1.00 85.56 88 ALA A C 1
ATOM 664 O O . ALA A 1 88 ? 10.090 1.298 -11.210 1.00 85.56 88 ALA A O 1
ATOM 665 N N . THR A 1 89 ? 11.896 0.065 -10.740 1.00 76.69 89 THR A N 1
ATOM 666 C CA . THR A 1 89 ? 12.850 1.178 -10.756 1.00 76.69 89 THR A CA 1
ATOM 667 C C . THR A 1 89 ? 13.529 1.265 -12.128 1.00 76.69 89 THR A C 1
ATOM 669 O O . THR A 1 89 ? 14.096 0.294 -12.625 1.00 76.69 89 THR A O 1
ATOM 672 N N . GLY A 1 90 ? 13.414 2.418 -12.791 1.00 76.69 90 GLY A N 1
ATOM 673 C CA . GLY A 1 90 ? 14.018 2.679 -14.103 1.00 76.69 90 GLY A CA 1
ATOM 674 C C . GLY A 1 90 ? 13.105 3.456 -15.051 1.00 76.69 90 G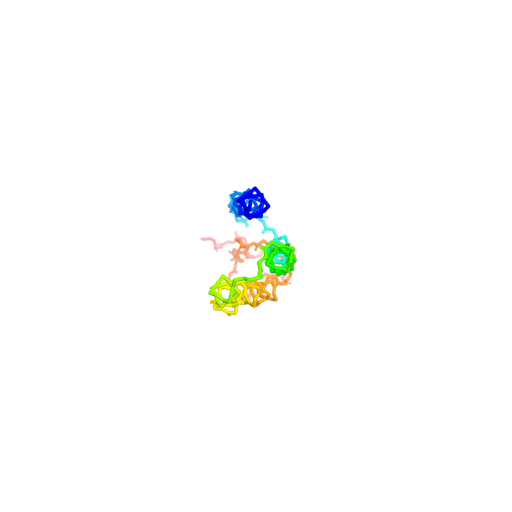LY A C 1
ATOM 675 O O . GLY A 1 90 ? 11.891 3.498 -14.871 1.00 76.69 90 GLY A O 1
ATOM 676 N N . ASP A 1 91 ? 13.693 4.069 -16.074 1.00 79.25 91 ASP A N 1
ATOM 677 C CA . ASP A 1 91 ? 12.955 4.846 -17.082 1.00 79.25 91 ASP A CA 1
ATOM 678 C C . ASP A 1 91 ? 12.616 4.047 -18.346 1.00 79.25 91 ASP A C 1
ATOM 680 O O . ASP A 1 91 ? 11.893 4.537 -19.217 1.00 79.25 91 ASP A O 1
ATOM 684 N N . ASP A 1 92 ? 13.100 2.806 -18.439 1.00 81.38 92 ASP A N 1
ATOM 685 C CA . ASP A 1 92 ? 12.798 1.926 -19.561 1.00 81.38 92 ASP A CA 1
ATOM 686 C C . ASP A 1 92 ? 11.302 1.622 -19.644 1.00 81.38 92 ASP A C 1
ATOM 688 O O . ASP A 1 92 ? 10.592 1.504 -18.639 1.00 81.38 92 ASP A O 1
ATOM 692 N N . LYS A 1 93 ? 10.838 1.412 -20.874 1.00 83.25 93 LYS A N 1
ATOM 693 C CA . LYS A 1 93 ? 9.502 0.888 -21.150 1.00 83.25 93 LYS A CA 1
ATOM 694 C C . LYS A 1 93 ? 9.381 -0.553 -20.662 1.00 83.25 93 LYS A C 1
ATOM 696 O O . LYS A 1 93 ? 10.324 -1.337 -20.787 1.00 83.25 93 LYS A O 1
ATOM 701 N N . ILE A 1 94 ? 8.195 -0.937 -20.194 1.00 82.88 94 ILE A N 1
ATOM 702 C CA . ILE A 1 94 ? 7.913 -2.329 -19.806 1.00 82.88 94 ILE A CA 1
ATOM 703 C C . ILE A 1 94 ? 8.086 -3.300 -20.974 1.00 82.88 94 ILE A C 1
ATOM 705 O O . ILE A 1 94 ? 8.636 -4.381 -20.789 1.00 82.88 94 ILE A O 1
ATOM 709 N N . GLY A 1 95 ? 7.664 -2.911 -22.178 1.00 79.56 95 GLY A N 1
ATOM 710 C CA . GLY A 1 95 ? 7.821 -3.717 -23.393 1.00 79.56 95 GLY A CA 1
ATOM 711 C C . GLY A 1 95 ? 9.156 -3.527 -24.118 1.00 79.56 95 GLY A C 1
ATOM 712 O O . GLY A 1 95 ? 9.263 -3.907 -25.281 1.00 79.56 95 GLY A O 1
ATOM 713 N N . GLY A 1 96 ? 10.153 -2.897 -23.490 1.00 74.69 96 GLY A N 1
ATOM 714 C CA . GLY A 1 96 ? 11.426 -2.532 -24.116 1.00 74.69 96 GLY A CA 1
ATOM 715 C C . GLY A 1 96 ? 12.399 -3.700 -24.292 1.00 74.69 96 GLY A C 1
ATOM 716 O O . GLY A 1 96 ? 13.505 -3.644 -23.762 1.00 74.69 96 GLY A O 1
ATOM 717 N N . ALA A 1 97 ? 12.013 -4.757 -25.011 1.00 67.44 97 ALA A N 1
ATOM 718 C CA . ALA A 1 97 ? 12.956 -5.801 -25.407 1.00 67.44 97 ALA A CA 1
ATOM 719 C C . ALA A 1 97 ? 13.939 -5.250 -26.464 1.00 67.44 97 ALA A C 1
ATOM 721 O O . ALA A 1 97 ? 13.500 -4.586 -27.410 1.00 67.44 97 ALA A O 1
ATOM 722 N N . PRO A 1 98 ? 15.257 -5.499 -26.342 1.00 67.06 98 PRO A N 1
ATOM 723 C CA . PRO A 1 98 ? 16.202 -5.109 -27.378 1.00 67.06 98 PRO A CA 1
ATOM 724 C C . PRO A 1 98 ? 15.890 -5.876 -28.670 1.00 67.06 98 PRO A C 1
ATOM 726 O O . PRO A 1 98 ? 15.730 -7.093 -28.666 1.00 67.06 98 PRO A O 1
ATOM 729 N N . TYR A 1 99 ? 15.804 -5.153 -29.787 1.00 62.56 99 TYR A N 1
ATOM 730 C CA . TYR A 1 99 ? 15.557 -5.722 -31.119 1.00 62.56 99 TYR A CA 1
ATOM 731 C C . TYR A 1 99 ? 16.804 -6.401 -31.721 1.00 62.56 99 TYR A C 1
ATOM 733 O O . TYR A 1 99 ? 16.721 -7.009 -32.783 1.00 62.56 99 TYR A O 1
ATOM 741 N N . CYS A 1 100 ? 17.958 -6.289 -31.056 1.00 60.06 100 CYS A N 1
ATOM 742 C CA . CYS A 1 100 ? 19.213 -6.947 -31.403 1.00 60.06 100 CYS A CA 1
ATOM 743 C C . CYS A 1 100 ? 19.685 -7.823 -30.235 1.00 60.06 100 CYS A C 1
ATOM 745 O O . CYS A 1 100 ? 19.576 -7.432 -29.073 1.00 60.06 100 CYS A O 1
ATOM 747 N N . TRP A 1 101 ? 20.226 -9.009 -30.541 1.00 48.16 101 TRP A N 1
ATOM 748 C CA . TRP A 1 101 ? 20.942 -9.823 -29.555 1.00 48.16 101 TRP A CA 1
ATOM 749 C C . TRP A 1 101 ? 22.085 -8.989 -28.951 1.00 48.16 101 TRP A C 1
ATOM 751 O O . TRP A 1 101 ? 22.747 -8.242 -29.674 1.00 48.16 101 TRP A O 1
ATOM 761 N N . SER A 1 102 ? 22.273 -9.095 -27.631 1.00 58.06 102 SER A N 1
ATOM 762 C CA . SER A 1 102 ? 23.043 -8.189 -26.753 1.00 58.06 102 SER A CA 1
ATOM 763 C C . SER A 1 102 ? 24.408 -7.723 -27.288 1.00 58.06 102 SER A C 1
ATOM 765 O O . SER A 1 102 ? 24.847 -6.619 -26.971 1.00 58.06 102 SER A O 1
ATOM 767 N N . ASP A 1 103 ? 25.069 -8.522 -28.122 1.00 54.22 103 ASP A N 1
ATOM 768 C CA . ASP A 1 103 ? 26.411 -8.239 -28.645 1.00 54.22 103 ASP A CA 1
ATOM 769 C C . ASP A 1 103 ? 26.444 -7.203 -29.788 1.00 54.22 103 ASP A C 1
ATOM 771 O O . ASP A 1 103 ? 27.514 -6.739 -30.178 1.00 54.22 103 ASP A O 1
ATOM 775 N N . CYS A 1 104 ? 25.290 -6.815 -30.341 1.00 52.81 104 CYS A N 1
ATOM 776 C CA . CYS A 1 104 ? 25.214 -5.990 -31.553 1.00 52.81 104 CYS A CA 1
ATOM 777 C C . CYS A 1 104 ? 24.878 -4.503 -31.326 1.00 52.81 104 CYS A C 1
ATOM 779 O O . CYS A 1 104 ? 25.034 -3.698 -32.244 1.00 52.81 104 CYS A O 1
ATOM 781 N N . CYS A 1 105 ? 24.426 -4.104 -30.134 1.00 53.94 105 CYS A N 1
ATOM 782 C CA . CYS A 1 105 ? 23.795 -2.791 -29.946 1.00 53.94 105 CYS A CA 1
ATOM 783 C C . CYS A 1 105 ? 24.755 -1.669 -29.459 1.00 53.94 105 CYS A C 1
ATOM 785 O O . CYS A 1 105 ? 24.330 -0.521 -29.329 1.00 53.94 105 CYS A O 1
ATOM 787 N N . THR A 1 106 ? 26.047 -1.942 -29.213 1.00 55.69 106 THR A N 1
ATOM 788 C CA . THR A 1 106 ? 27.017 -0.960 -28.660 1.00 55.69 106 THR A CA 1
ATOM 789 C C . THR A 1 106 ? 27.762 -0.117 -29.701 1.00 55.69 106 THR A C 1
ATOM 791 O O . THR A 1 106 ? 28.558 0.749 -29.341 1.00 55.69 106 THR A O 1
ATOM 794 N N . GLY A 1 107 ? 27.480 -0.285 -30.995 1.00 47.00 107 GLY A N 1
ATOM 795 C CA . GLY A 1 107 ? 28.095 0.525 -32.043 1.00 47.00 107 GLY A CA 1
ATOM 796 C C . GLY A 1 107 ? 27.147 0.768 -33.204 1.00 47.00 107 GLY A C 1
ATOM 797 O O . GLY A 1 107 ? 26.761 -0.166 -33.899 1.00 47.00 107 GLY A O 1
ATOM 798 N N . ARG A 1 108 ? 26.826 2.040 -33.477 1.00 44.28 108 ARG A N 1
ATOM 799 C CA . ARG A 1 108 ? 26.317 2.459 -34.791 1.00 44.28 108 ARG A CA 1
ATOM 800 C C . ARG A 1 108 ? 27.407 2.182 -35.826 1.00 44.28 108 ARG A C 1
ATOM 802 O O . ARG A 1 108 ? 28.201 3.057 -36.150 1.00 44.28 108 ARG A O 1
ATOM 809 N N . ASN A 1 109 ? 27.463 0.956 -36.326 1.00 46.62 109 ASN A N 1
ATOM 810 C CA . ASN A 1 109 ? 28.218 0.623 -37.517 1.00 46.62 109 ASN A CA 1
ATOM 811 C C . ASN A 1 109 ? 27.283 -0.095 -38.489 1.00 46.62 109 ASN A C 1
ATOM 813 O O . ASN A 1 109 ? 26.520 -0.985 -38.110 1.00 46.62 109 ASN A O 1
ATOM 817 N N . SER A 1 110 ? 27.341 0.309 -39.752 1.00 51.41 110 SER A N 1
ATOM 818 C CA . SER A 1 110 ? 26.428 -0.052 -40.847 1.00 51.41 110 SER A CA 1
ATOM 819 C C . SER A 1 110 ? 26.366 -1.553 -41.180 1.00 51.41 110 SER A C 1
ATOM 821 O O . SER A 1 110 ? 25.650 -1.960 -42.091 1.00 51.41 110 SER A O 1
ATOM 823 N N . LYS A 1 111 ? 27.078 -2.406 -40.430 1.00 47.59 111 LYS A N 1
ATOM 824 C CA . LYS A 1 111 ? 27.017 -3.870 -40.532 1.00 47.59 111 LYS A CA 1
ATOM 825 C C . LYS A 1 111 ? 25.862 -4.511 -39.757 1.00 47.59 111 LYS A C 1
ATOM 827 O O . LYS A 1 111 ? 25.528 -5.648 -40.065 1.00 47.59 111 LYS A O 1
ATOM 832 N N . CYS A 1 112 ? 25.228 -3.811 -38.814 1.00 48.12 112 CYS A N 1
ATOM 833 C CA . CYS A 1 112 ? 24.130 -4.379 -38.017 1.00 48.12 112 CYS A CA 1
ATOM 834 C C . CYS A 1 112 ? 22.759 -4.363 -38.737 1.00 48.12 112 CYS A C 1
ATOM 836 O O . CYS A 1 112 ? 21.781 -4.893 -38.231 1.00 48.12 112 CYS A O 1
ATOM 838 N N . GLN A 1 113 ? 22.671 -3.785 -39.942 1.00 47.59 113 GLN A N 1
ATOM 839 C CA . GLN A 1 113 ? 21.418 -3.687 -40.708 1.00 47.59 113 GLN A CA 1
ATOM 840 C C . GLN A 1 113 ? 21.122 -4.888 -41.626 1.00 47.59 113 GLN A C 1
ATOM 842 O O . GLN A 1 113 ? 20.239 -4.779 -42.473 1.00 47.59 113 GLN A O 1
ATOM 847 N N . ARG A 1 114 ? 21.859 -6.007 -41.542 1.00 43.94 114 ARG A N 1
ATOM 848 C CA . ARG A 1 114 ? 21.753 -7.078 -42.557 1.00 43.94 114 ARG A CA 1
ATOM 849 C C . ARG A 1 114 ? 21.305 -8.463 -42.111 1.00 43.94 114 ARG A C 1
ATOM 851 O O . ARG A 1 114 ? 21.279 -9.351 -42.953 1.00 43.94 114 ARG A O 1
ATOM 858 N N . THR A 1 115 ? 20.863 -8.642 -40.877 1.00 46.44 115 THR A N 1
ATOM 859 C CA . THR A 1 115 ? 20.173 -9.879 -40.485 1.00 46.44 115 THR A CA 1
ATOM 860 C C . THR A 1 115 ? 19.076 -9.554 -39.484 1.00 46.44 115 THR A C 1
ATOM 862 O O . THR A 1 115 ? 19.303 -9.570 -38.275 1.00 46.44 115 THR A O 1
ATOM 865 N N . CYS A 1 116 ? 17.918 -9.196 -40.037 1.00 41.81 116 CYS A N 1
ATOM 866 C CA . CYS A 1 116 ? 16.633 -9.626 -39.498 1.00 41.81 116 CYS A CA 1
ATOM 867 C C . CYS A 1 116 ? 16.348 -11.030 -40.034 1.00 41.81 116 CYS A C 1
ATOM 869 O O . CYS A 1 116 ? 16.741 -11.283 -41.198 1.00 41.81 116 CYS A O 1
#

Radius of gyration: 22.17 Å; chains: 1; bounding box: 51×17×65 Å

Organism: NCBI:txid1293576

Secondary structure (DSSP, 8-state):
-HHHHHHHHHHHHHHHHTT----TTSBHHHHHHHHHHHHHHHHHHHHHHHHHHHHH---HHHHHHHHHHIIIIIHHHHHHHHHHHHH--SSSBTT---SS-GGGTT---TTTTS--